Protein AF-A0A0B3AN43-F1 (afdb_monomer_lite)

Sequence (137 aa):
MLLEMVLGVILFTLIFIVIGFSWKNLSNFFHDNYSFFEFFFIILFFIEQLTFVMLVNFFPNRSELFISIFALIVITTASLQKMMMDRKDQRSSQLVTRYKDLVKQSYEGKEKIAKEHEDALEMIRSLKEGIKKSRKA

Foldseek 3Di:
DVVVVVVVVVVVVVVVVVCVVCVVVVLVVCQVPVVVVVVVLVVVVVVLVVVLVVCCVVCVVCNVVSVVVSVVVVVVSVVVNVVSVVVNVVVVVVVVVVVVVVVVVVVVVVVVVVVVVVVVVVVVVVVVVVVVVVVVD

Structure (mmCIF, N/CA/C/O backbone):
data_AF-A0A0B3AN43-F1
#
_entry.id   AF-A0A0B3AN43-F1
#
loop_
_atom_site.group_PDB
_atom_site.id
_atom_site.type_symbol
_atom_site.label_atom_id
_atom_site.label_alt_id
_atom_site.label_comp_id
_atom_site.label_asym_id
_atom_site.label_entity_id
_atom_site.label_seq_id
_atom_site.pdbx_PDB_ins_code
_atom_site.Cartn_x
_atom_site.Cartn_y
_atom_site.Cartn_z
_atom_site.occupancy
_atom_site.B_iso_or_equiv
_atom_site.auth_seq_id
_atom_site.auth_comp_id
_atom_site.auth_asym_id
_atom_site.auth_atom_id
_atom_site.pdbx_PDB_model_num
ATOM 1 N N . MET A 1 1 ? 26.756 23.730 -16.554 1.00 57.94 1 MET A N 1
ATOM 2 C CA . MET A 1 1 ? 26.934 22.494 -15.757 1.00 57.94 1 MET A CA 1
ATOM 3 C C . MET A 1 1 ? 26.564 22.656 -14.284 1.00 57.94 1 MET A C 1
ATOM 5 O O . MET A 1 1 ? 25.548 22.107 -13.895 1.00 57.94 1 MET A O 1
ATOM 9 N N . LEU A 1 2 ? 27.309 23.410 -13.461 1.00 52.91 2 LEU A N 1
ATOM 10 C CA . LEU A 1 2 ? 27.037 23.477 -12.009 1.00 52.91 2 LEU A CA 1
ATOM 11 C C . LEU A 1 2 ? 25.677 24.133 -11.682 1.00 52.91 2 LEU A C 1
ATOM 13 O O . LEU A 1 2 ? 24.936 23.636 -10.842 1.00 52.91 2 LEU A O 1
ATOM 17 N N . LEU A 1 3 ? 25.300 25.178 -12.430 1.00 55.03 3 LEU A N 1
ATOM 18 C CA . LEU A 1 3 ? 23.997 25.848 -12.307 1.00 55.03 3 LEU A CA 1
ATOM 19 C C . LEU A 1 3 ? 22.812 24.938 -12.691 1.00 55.03 3 LEU A C 1
ATOM 21 O O . LEU A 1 3 ? 21.775 24.965 -12.039 1.00 55.03 3 LEU A O 1
ATOM 25 N N . GLU A 1 4 ? 22.978 24.104 -13.722 1.00 59.09 4 GLU A N 1
ATOM 26 C CA . GLU A 1 4 ? 21.939 23.176 -14.195 1.00 59.09 4 GLU A CA 1
ATOM 27 C C . GLU A 1 4 ? 21.728 22.015 -13.219 1.00 59.09 4 GLU A C 1
ATOM 29 O O . GLU A 1 4 ? 20.592 21.608 -12.986 1.00 59.09 4 GLU A O 1
ATOM 34 N N . MET A 1 5 ? 22.799 21.532 -12.578 1.00 56.16 5 MET A N 1
ATOM 35 C CA . MET A 1 5 ? 22.686 20.546 -11.500 1.00 56.16 5 MET A CA 1
ATOM 36 C C . MET A 1 5 ? 21.967 21.126 -10.279 1.00 56.16 5 MET A C 1
ATOM 38 O O . MET A 1 5 ? 21.090 20.470 -9.722 1.00 56.16 5 MET A O 1
ATOM 42 N N . VAL A 1 6 ? 22.284 22.363 -9.883 1.00 61.12 6 VAL A N 1
ATOM 43 C CA . VAL A 1 6 ? 21.619 23.032 -8.751 1.00 61.12 6 VAL A CA 1
ATOM 44 C C . VAL A 1 6 ? 20.137 23.272 -9.047 1.00 61.12 6 VAL A C 1
ATOM 46 O O . VAL A 1 6 ? 19.292 22.974 -8.205 1.00 61.12 6 VAL A O 1
ATOM 49 N N . LEU A 1 7 ? 19.800 23.727 -10.258 1.00 60.84 7 LEU A N 1
ATOM 50 C CA . LEU A 1 7 ? 18.411 23.869 -10.704 1.00 60.84 7 LEU A CA 1
ATOM 51 C C . LEU A 1 7 ? 17.673 22.526 -10.713 1.00 60.84 7 LEU A C 1
ATOM 53 O O . LEU A 1 7 ? 16.540 22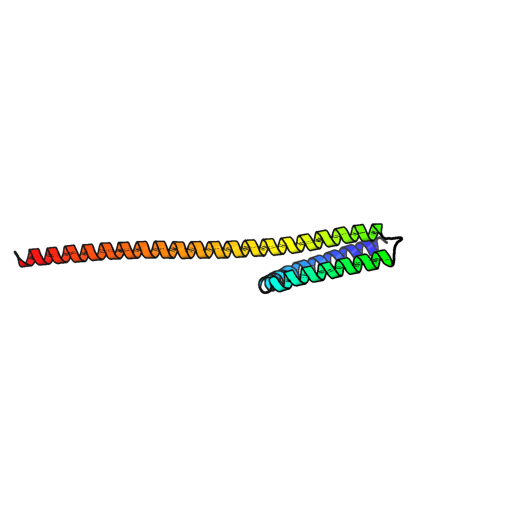.463 -10.243 1.00 60.84 7 LEU A O 1
ATOM 57 N N . GLY A 1 8 ? 18.320 21.449 -11.166 1.00 63.00 8 GLY A N 1
ATOM 58 C CA . GLY A 1 8 ? 17.754 20.100 -11.141 1.00 63.00 8 GLY A CA 1
ATOM 59 C C . GLY A 1 8 ? 17.449 19.606 -9.725 1.00 63.00 8 GLY A C 1
ATOM 60 O O . GLY A 1 8 ? 16.368 19.072 -9.481 1.00 63.00 8 GLY A O 1
ATOM 61 N N . VAL A 1 9 ? 18.353 19.844 -8.770 1.00 58.91 9 VAL A N 1
ATOM 62 C CA . VAL A 1 9 ? 18.154 19.466 -7.360 1.00 58.91 9 VAL A CA 1
ATOM 63 C C . VAL A 1 9 ? 17.027 20.280 -6.723 1.00 58.91 9 VAL A C 1
ATOM 65 O O . VAL A 1 9 ? 16.174 19.712 -6.040 1.00 58.91 9 VAL A O 1
ATOM 68 N N . ILE A 1 10 ? 16.961 21.589 -6.976 1.00 65.25 10 ILE A N 1
ATOM 69 C CA . ILE A 1 10 ? 15.887 22.451 -6.458 1.00 65.25 10 ILE A CA 1
ATOM 70 C C . ILE A 1 10 ? 14.530 22.031 -7.035 1.00 65.25 10 ILE A C 1
ATOM 72 O O . ILE A 1 10 ? 13.561 21.904 -6.284 1.00 65.25 10 ILE A O 1
ATOM 76 N N . LEU A 1 11 ? 14.464 21.748 -8.340 1.00 65.69 11 LEU A N 1
ATOM 77 C CA . LEU A 1 11 ? 13.243 21.295 -9.007 1.00 65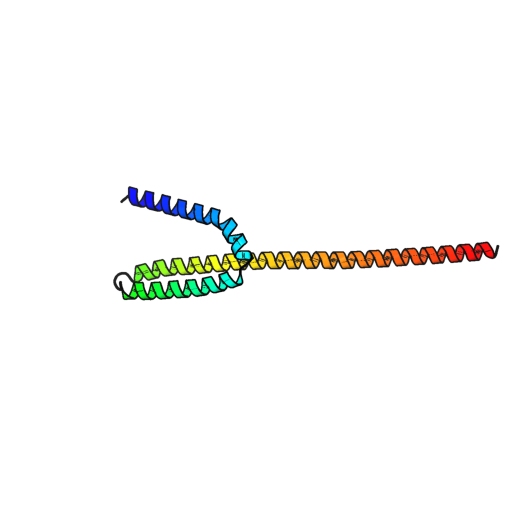.69 11 LEU A CA 1
ATOM 78 C C . LEU A 1 11 ? 12.780 19.935 -8.464 1.00 65.69 11 LEU A C 1
ATOM 80 O O . LEU A 1 11 ? 11.606 19.774 -8.139 1.00 65.69 11 LEU A O 1
ATOM 84 N N . PHE A 1 12 ? 13.701 18.981 -8.297 1.00 63.06 12 PHE A N 1
ATOM 85 C CA . PHE A 1 12 ? 13.406 17.668 -7.723 1.00 63.06 12 PHE A CA 1
ATOM 86 C C . PHE A 1 12 ? 12.883 17.784 -6.287 1.00 63.06 12 PHE A C 1
ATOM 88 O O . PHE A 1 12 ? 11.884 17.159 -5.942 1.00 63.06 12 PHE A O 1
ATOM 95 N N . THR A 1 13 ? 13.499 18.642 -5.470 1.00 58.78 13 THR A N 1
ATOM 96 C CA . THR A 1 13 ? 13.090 18.865 -4.075 1.00 58.78 13 THR A CA 1
ATOM 97 C C . THR A 1 13 ? 11.709 19.523 -3.994 1.00 58.78 13 THR A C 1
ATOM 99 O O . THR A 1 13 ? 10.875 19.100 -3.198 1.00 58.78 13 THR A O 1
ATOM 102 N N . LEU A 1 14 ? 11.422 20.506 -4.855 1.00 62.41 14 LEU A N 1
ATOM 103 C CA . LEU A 1 14 ? 10.102 21.139 -4.952 1.00 62.41 14 LEU A CA 1
ATOM 104 C C . LEU A 1 14 ? 9.018 20.145 -5.379 1.00 62.41 14 LEU A C 1
ATOM 106 O O . LEU A 1 14 ? 7.952 20.110 -4.767 1.00 62.41 14 LEU A O 1
ATOM 110 N N . ILE A 1 15 ? 9.301 19.298 -6.371 1.00 70.06 15 ILE A N 1
ATOM 111 C CA . ILE A 1 15 ? 8.395 18.226 -6.801 1.00 70.06 15 ILE A CA 1
ATOM 112 C C . ILE A 1 15 ? 8.139 17.258 -5.639 1.00 70.06 15 ILE A C 1
ATOM 114 O O . ILE A 1 15 ? 6.988 16.924 -5.364 1.00 70.06 15 ILE A O 1
ATOM 118 N N . PHE A 1 16 ? 9.179 16.870 -4.898 1.00 66.06 16 PHE A N 1
ATOM 119 C CA . PHE A 1 16 ? 9.056 15.974 -3.747 1.00 66.06 16 PHE A CA 1
ATOM 120 C C . PHE A 1 16 ? 8.209 16.579 -2.617 1.00 66.06 16 PHE A C 1
ATOM 122 O O . PHE A 1 16 ? 7.387 15.887 -2.018 1.00 66.06 16 PHE A O 1
ATOM 129 N N . ILE A 1 17 ? 8.352 17.882 -2.356 1.00 64.31 17 ILE A N 1
ATOM 130 C CA . ILE A 1 17 ? 7.547 18.616 -1.370 1.00 64.31 17 ILE A CA 1
ATOM 131 C C . ILE A 1 17 ? 6.082 18.681 -1.812 1.00 64.31 17 ILE A C 1
ATOM 133 O O . ILE A 1 17 ? 5.193 18.381 -1.017 1.00 64.31 17 ILE A O 1
ATOM 137 N N . VAL A 1 18 ? 5.808 19.015 -3.076 1.00 69.25 18 VAL A N 1
ATOM 138 C CA . VAL A 1 18 ? 4.438 19.077 -3.616 1.00 69.25 18 VAL A CA 1
ATOM 139 C C . VAL A 1 18 ? 3.766 17.705 -3.576 1.00 69.25 18 VAL A C 1
ATOM 141 O O . VAL A 1 18 ? 2.605 17.603 -3.168 1.00 69.25 18 VAL A O 1
ATOM 144 N N . ILE A 1 19 ? 4.497 16.644 -3.925 1.00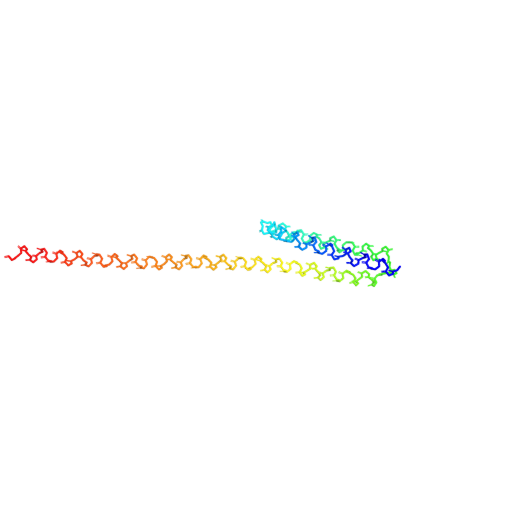 68.25 19 ILE A N 1
ATOM 145 C CA . ILE A 1 19 ? 4.028 15.259 -3.811 1.00 68.25 19 ILE A CA 1
ATOM 146 C C . ILE A 1 19 ? 3.769 14.909 -2.342 1.00 68.25 19 ILE A C 1
ATOM 148 O O . ILE A 1 19 ? 2.713 14.364 -2.036 1.00 68.25 19 ILE A O 1
ATOM 152 N N . GLY A 1 20 ? 4.666 15.275 -1.423 1.00 60.34 20 GLY A N 1
ATOM 153 C CA . GLY A 1 20 ? 4.521 15.028 0.014 1.00 60.34 20 GLY A CA 1
ATOM 154 C C . GLY A 1 20 ? 3.319 15.740 0.645 1.00 60.34 20 GLY A C 1
ATOM 155 O O . GLY A 1 20 ? 2.594 15.141 1.441 1.00 60.34 20 GLY A O 1
ATOM 156 N N . PHE A 1 21 ? 3.047 16.990 0.259 1.00 60.69 21 PHE A N 1
ATOM 157 C CA . PHE A 1 21 ? 1.854 17.722 0.698 1.00 60.69 21 PHE A CA 1
ATOM 158 C C . PHE A 1 21 ? 0.576 17.136 0.099 1.00 60.69 21 PHE A C 1
ATOM 160 O O . PHE A 1 21 ? -0.407 16.919 0.813 1.00 60.69 21 PHE A O 1
ATOM 167 N N . SER A 1 22 ? 0.610 16.806 -1.191 1.00 63.84 22 SER A N 1
ATOM 168 C CA . SER A 1 22 ? -0.513 16.167 -1.878 1.00 63.84 22 SER A CA 1
ATOM 169 C C . SER A 1 22 ? -0.776 14.755 -1.348 1.00 63.84 22 SER A C 1
ATOM 171 O O . SER A 1 22 ? -1.918 14.308 -1.379 1.00 63.84 22 SER A O 1
ATOM 173 N N . TRP A 1 23 ? 0.229 14.084 -0.770 1.00 62.44 23 TRP A N 1
ATOM 174 C CA . TRP A 1 23 ? 0.143 12.725 -0.228 1.00 62.44 23 TRP A CA 1
ATOM 175 C C . TRP A 1 23 ? -0.909 12.569 0.874 1.00 62.44 23 TRP A C 1
ATOM 177 O O . TRP A 1 23 ? -1.521 11.510 0.984 1.00 62.44 23 TRP A O 1
ATOM 187 N N . LYS A 1 24 ? -1.162 13.603 1.691 1.00 61.81 24 LYS A N 1
ATOM 188 C CA . LYS A 1 24 ? -2.222 13.547 2.718 1.00 61.81 24 LYS A CA 1
ATOM 189 C C . LYS A 1 24 ? -3.618 13.481 2.096 1.00 61.81 24 LYS A C 1
ATOM 191 O O . LYS A 1 24 ? -4.429 12.666 2.527 1.00 61.81 24 LYS A O 1
ATOM 196 N N . ASN A 1 25 ? -3.872 14.286 1.065 1.00 63.84 25 ASN A N 1
ATOM 197 C CA . ASN A 1 25 ? -5.137 14.245 0.329 1.00 63.84 25 ASN A CA 1
ATOM 198 C C . ASN A 1 25 ? -5.248 12.983 -0.529 1.00 63.84 25 ASN A C 1
ATOM 200 O O . ASN A 1 25 ? -6.303 12.351 -0.549 1.00 63.84 25 ASN A O 1
ATOM 204 N N . LEU A 1 26 ? -4.145 12.579 -1.165 1.00 63.47 26 LEU A N 1
ATOM 205 C CA . LEU A 1 26 ? -4.067 11.342 -1.931 1.00 63.47 26 LEU A CA 1
ATOM 206 C C . LEU A 1 26 ? -4.377 10.147 -1.027 1.00 63.47 26 LEU A C 1
ATOM 208 O O . LEU A 1 26 ? -5.219 9.342 -1.383 1.00 63.47 26 LEU A O 1
ATOM 212 N N . SER A 1 27 ? -3.783 10.052 0.170 1.00 63.50 27 SER A N 1
ATOM 213 C CA . SER A 1 27 ? -4.002 8.933 1.103 1.00 63.50 27 SER A CA 1
ATOM 214 C C . SER A 1 27 ? -5.470 8.759 1.485 1.00 63.50 27 SER A C 1
ATOM 216 O O . SER A 1 27 ? -5.931 7.626 1.578 1.00 63.50 27 SER A O 1
ATOM 218 N N . ASN A 1 28 ? -6.208 9.851 1.692 1.00 65.81 28 ASN A N 1
ATOM 219 C CA . ASN A 1 28 ? -7.639 9.769 1.980 1.00 65.81 28 ASN A CA 1
ATOM 220 C C . ASN A 1 28 ? -8.431 9.305 0.751 1.00 65.81 28 ASN A C 1
ATOM 222 O O . ASN A 1 28 ? -9.279 8.429 0.872 1.00 65.81 28 ASN A O 1
ATOM 226 N N . PHE A 1 29 ? -8.093 9.807 -0.438 1.00 63.38 29 PHE A N 1
ATOM 227 C CA . PHE A 1 29 ? -8.712 9.379 -1.694 1.00 63.38 29 PHE A CA 1
ATOM 228 C C . PHE A 1 29 ? -8.395 7.911 -2.058 1.00 63.38 29 PHE A C 1
ATOM 230 O O . PHE A 1 29 ? -9.259 7.179 -2.545 1.00 63.38 29 PHE A O 1
ATOM 237 N N . PHE A 1 30 ? -7.176 7.454 -1.753 1.00 63.47 30 PHE A N 1
ATOM 238 C CA . PHE A 1 30 ? -6.726 6.066 -1.887 1.00 63.47 30 PHE A CA 1
ATOM 239 C C . PHE A 1 30 ? -7.512 5.104 -0.996 1.00 63.47 30 PHE A C 1
ATOM 241 O O . PHE A 1 30 ? -7.688 3.941 -1.356 1.00 63.47 30 PHE A O 1
ATOM 248 N N . HIS A 1 31 ? -7.980 5.566 0.165 1.00 64.44 31 HIS A N 1
ATOM 249 C CA . HIS A 1 31 ? -8.698 4.715 1.108 1.00 64.44 31 HIS A CA 1
ATOM 250 C C . HIS A 1 31 ? -10.108 4.349 0.651 1.00 64.44 31 HIS A C 1
ATOM 252 O O . HIS A 1 31 ? -10.525 3.218 0.892 1.00 64.44 31 HIS A O 1
ATOM 258 N N . ASP A 1 32 ? -10.802 5.250 -0.038 1.00 67.38 32 ASP A N 1
ATOM 259 C CA . ASP A 1 32 ? -12.179 4.999 -0.474 1.00 67.38 32 ASP A CA 1
ATOM 260 C C . ASP A 1 32 ? -12.239 4.151 -1.756 1.00 67.38 32 ASP A C 1
ATOM 262 O O . ASP A 1 32 ? -13.236 3.483 -2.015 1.00 67.38 32 ASP A O 1
ATOM 266 N N . ASN A 1 33 ? -11.151 4.113 -2.535 1.00 72.94 33 ASN A N 1
ATOM 267 C CA . ASN A 1 33 ? -11.107 3.481 -3.859 1.00 72.94 33 ASN A CA 1
ATOM 268 C C . ASN A 1 33 ? -9.985 2.435 -3.988 1.00 72.94 33 ASN A C 1
ATOM 270 O O . ASN A 1 33 ? -9.354 2.318 -5.035 1.00 72.94 33 ASN A O 1
ATOM 274 N N . TYR A 1 34 ? -9.702 1.665 -2.934 1.00 71.25 34 TYR A N 1
ATOM 275 C CA . TYR A 1 34 ? -8.538 0.764 -2.896 1.00 71.25 34 TYR A CA 1
ATOM 276 C C . TYR A 1 34 ? -8.455 -0.200 -4.094 1.00 71.25 34 TYR A C 1
ATOM 278 O O . TYR A 1 34 ? -7.403 -0.315 -4.718 1.00 71.25 34 TYR A O 1
ATOM 286 N N . SER A 1 35 ? -9.565 -0.850 -4.460 1.00 72.38 35 SER A N 1
ATOM 287 C CA . SER A 1 35 ? -9.606 -1.784 -5.596 1.00 72.38 35 SER A CA 1
ATOM 288 C C . SER A 1 35 ? -9.293 -1.107 -6.934 1.00 72.38 35 SER A C 1
ATOM 290 O O . SER A 1 35 ? -8.655 -1.703 -7.797 1.00 72.38 35 SER A O 1
ATOM 292 N N . PHE A 1 36 ? -9.707 0.154 -7.102 1.00 72.44 36 PHE A N 1
ATOM 293 C CA . PHE A 1 36 ? -9.361 0.949 -8.280 1.00 72.44 36 PHE A CA 1
ATOM 294 C C . PHE A 1 36 ? -7.855 1.200 -8.341 1.00 72.44 36 PHE A C 1
ATOM 296 O O . PHE A 1 36 ? -7.257 1.117 -9.408 1.00 72.44 36 PHE A O 1
ATOM 303 N N . PHE A 1 37 ? -7.226 1.453 -7.195 1.00 72.50 37 PHE A N 1
ATOM 304 C CA . PHE A 1 37 ? -5.792 1.688 -7.143 1.00 72.50 37 PHE A CA 1
ATOM 305 C C . PHE A 1 37 ? -4.961 0.437 -7.373 1.00 72.50 37 PHE A C 1
ATOM 307 O O . PHE A 1 37 ? -3.971 0.504 -8.092 1.00 72.50 37 PHE A O 1
ATOM 314 N N . GLU A 1 38 ? -5.376 -0.707 -6.839 1.00 77.62 38 GLU A N 1
ATOM 315 C CA . GLU A 1 38 ? -4.731 -1.988 -7.130 1.00 77.62 38 GLU A CA 1
ATOM 316 C C . GLU A 1 38 ? -4.763 -2.292 -8.638 1.00 77.62 38 GLU A C 1
ATOM 318 O O . GLU A 1 38 ? -3.738 -2.619 -9.234 1.00 77.62 38 GLU A O 1
ATOM 323 N N . PHE A 1 39 ? -5.906 -2.053 -9.287 1.00 74.62 39 PHE A N 1
ATOM 324 C CA . PHE A 1 39 ? -6.037 -2.164 -10.739 1.00 74.62 39 PHE A CA 1
ATOM 325 C C . PHE A 1 39 ? -5.196 -1.125 -11.500 1.00 74.62 39 PHE A C 1
ATOM 327 O O . PHE A 1 39 ? -4.551 -1.449 -12.498 1.00 74.62 39 PHE A O 1
ATOM 334 N N . PHE A 1 40 ? -5.146 0.115 -11.011 1.00 75.50 40 PHE A N 1
ATOM 335 C CA . PHE A 1 40 ? -4.313 1.173 -11.577 1.00 75.50 40 PHE A CA 1
ATOM 336 C C . PHE A 1 40 ? -2.819 0.823 -11.528 1.00 75.50 40 PHE A C 1
ATOM 338 O O . PHE A 1 40 ? -2.131 1.029 -12.522 1.00 75.50 40 PHE A O 1
ATOM 345 N N . PHE A 1 41 ? -2.316 0.247 -10.429 1.00 81.25 41 PHE A N 1
ATOM 346 C CA . PHE A 1 41 ? -0.920 -0.199 -10.329 1.00 81.25 41 PHE A CA 1
ATOM 347 C C . PHE A 1 41 ? -0.594 -1.318 -11.318 1.00 81.25 41 PHE A C 1
ATOM 349 O O . PHE A 1 41 ? 0.483 -1.306 -11.908 1.00 81.25 41 PHE A O 1
ATOM 356 N N . ILE A 1 42 ? -1.527 -2.245 -11.552 1.00 82.75 42 ILE A N 1
ATOM 357 C CA . ILE A 1 42 ? -1.363 -3.281 -12.579 1.00 82.75 42 ILE A CA 1
ATOM 358 C C . ILE A 1 42 ? -1.214 -2.628 -13.958 1.00 82.75 42 ILE A C 1
ATOM 360 O O . ILE A 1 42 ? -0.268 -2.935 -14.682 1.00 82.75 42 ILE A O 1
ATOM 364 N N . ILE A 1 43 ? -2.101 -1.691 -14.312 1.00 76.62 43 ILE A N 1
ATOM 365 C CA . ILE A 1 43 ? -2.018 -0.954 -15.584 1.00 76.62 43 ILE A CA 1
ATOM 366 C C . ILE A 1 43 ? -0.700 -0.180 -15.687 1.00 76.62 43 ILE A C 1
ATOM 368 O O . ILE A 1 43 ? -0.039 -0.225 -16.723 1.00 76.62 43 ILE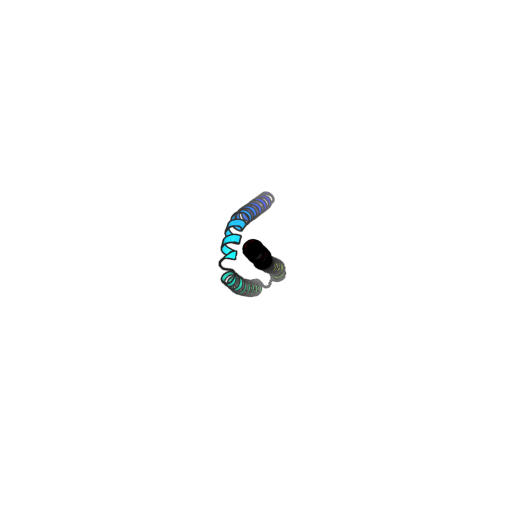 A O 1
ATOM 372 N N . LEU A 1 44 ? -0.308 0.513 -14.619 1.00 79.06 44 LEU A N 1
ATOM 373 C CA . LEU A 1 44 ? 0.919 1.298 -14.565 1.00 79.06 44 LEU A CA 1
ATOM 374 C C . LEU A 1 44 ? 2.151 0.411 -14.785 1.00 79.06 44 LEU A C 1
ATOM 376 O O . LEU A 1 44 ? 2.996 0.759 -15.603 1.00 79.06 44 LEU A O 1
ATOM 380 N N . PHE A 1 45 ? 2.198 -0.773 -14.170 1.00 84.44 45 PHE A N 1
ATOM 381 C CA . PHE A 1 45 ? 3.262 -1.751 -14.392 1.00 84.44 45 PHE A CA 1
ATOM 382 C C . PHE A 1 45 ? 3.326 -2.205 -15.858 1.00 84.44 45 PHE A C 1
ATOM 384 O O . PHE A 1 45 ? 4.403 -2.242 -16.445 1.00 84.44 45 PHE A O 1
ATOM 391 N N . PHE A 1 46 ? 2.188 -2.486 -16.500 1.00 81.12 46 PHE A N 1
ATOM 392 C CA . PHE A 1 46 ? 2.168 -2.819 -17.931 1.00 81.12 46 PHE A CA 1
ATOM 393 C C . PHE A 1 46 ? 2.705 -1.681 -18.810 1.00 81.12 46 PHE A C 1
ATOM 395 O O . PHE A 1 46 ? 3.473 -1.932 -19.741 1.00 81.12 46 PHE A O 1
ATOM 402 N N . ILE A 1 47 ? 2.331 -0.435 -18.511 1.00 76.00 47 ILE A N 1
ATOM 403 C CA . ILE A 1 47 ? 2.811 0.748 -19.238 1.00 76.00 47 ILE A CA 1
ATOM 404 C C . ILE A 1 47 ? 4.319 0.942 -19.033 1.00 76.00 47 ILE A C 1
ATOM 406 O O . ILE A 1 47 ? 5.034 1.218 -20.000 1.00 76.00 47 ILE A O 1
ATOM 410 N N . GLU A 1 48 ? 4.816 0.776 -17.807 1.00 77.88 48 GLU A N 1
ATOM 411 C CA . GLU A 1 48 ? 6.245 0.835 -17.482 1.00 77.88 48 GLU A CA 1
ATOM 412 C C . GLU A 1 48 ? 7.037 -0.199 -18.298 1.00 77.88 48 GLU A C 1
ATOM 414 O O . GLU A 1 48 ? 8.011 0.163 -18.964 1.00 77.88 48 GLU A O 1
ATOM 419 N N . GLN A 1 49 ? 6.589 -1.461 -18.320 1.00 86.56 49 GLN A N 1
ATOM 420 C CA . GLN A 1 49 ? 7.229 -2.537 -19.091 1.00 86.56 49 GLN A CA 1
ATOM 421 C C . GLN A 1 49 ? 7.222 -2.245 -20.597 1.00 86.56 49 GLN A C 1
ATOM 423 O O . GLN A 1 49 ? 8.246 -2.391 -21.265 1.00 86.56 49 GLN A O 1
ATOM 428 N N . LEU A 1 50 ? 6.090 -1.786 -21.142 1.00 79.75 50 LEU A N 1
ATOM 429 C CA . LEU A 1 50 ? 5.981 -1.437 -22.559 1.00 79.75 50 LEU A CA 1
ATOM 430 C C . LEU A 1 50 ? 6.930 -0.289 -22.926 1.00 79.75 50 LEU A C 1
ATOM 432 O O . LEU A 1 50 ? 7.618 -0.349 -23.945 1.00 79.75 50 LEU A O 1
ATOM 436 N N . THR A 1 51 ? 7.002 0.737 -22.077 1.00 74.94 51 THR A N 1
ATOM 437 C CA . THR A 1 51 ? 7.894 1.888 -22.267 1.00 74.94 51 THR A CA 1
ATOM 438 C C . THR A 1 51 ? 9.356 1.453 -22.247 1.00 74.94 51 THR A C 1
ATOM 440 O O . THR A 1 51 ? 10.134 1.878 -23.100 1.00 74.94 51 THR A O 1
ATOM 443 N N . PHE A 1 52 ? 9.730 0.568 -21.322 1.00 84.94 52 PHE A N 1
ATOM 444 C CA . PHE A 1 52 ? 11.079 0.019 -21.237 1.00 84.94 52 PHE A CA 1
ATOM 445 C C . PHE A 1 52 ? 11.467 -0.768 -22.494 1.00 84.94 52 PHE A C 1
ATOM 447 O O . PHE A 1 52 ? 12.515 -0.496 -23.083 1.00 84.94 52 PHE A O 1
ATOM 454 N N . VAL A 1 53 ? 10.605 -1.680 -22.956 1.00 89.62 53 VAL A N 1
ATOM 455 C CA . VAL A 1 53 ? 10.840 -2.462 -24.182 1.00 89.62 53 VAL A CA 1
ATOM 456 C C . VAL A 1 53 ? 11.017 -1.543 -25.390 1.00 89.62 53 VAL A C 1
ATOM 458 O O . VAL A 1 53 ? 11.955 -1.720 -26.168 1.00 89.62 53 VAL A O 1
ATOM 461 N N . MET A 1 54 ? 10.163 -0.526 -25.525 1.00 78.38 54 MET A N 1
ATOM 462 C CA . MET A 1 54 ? 10.275 0.461 -26.599 1.00 78.38 54 MET A CA 1
ATOM 463 C C . MET A 1 54 ? 11.607 1.219 -26.519 1.00 78.38 54 MET A C 1
ATOM 465 O O . MET A 1 54 ? 12.325 1.290 -27.514 1.00 78.38 54 MET A O 1
ATOM 469 N N . LEU A 1 55 ? 11.990 1.731 -25.345 1.00 77.25 55 LEU A N 1
ATOM 470 C CA . LEU A 1 55 ? 13.238 2.482 -25.166 1.00 77.25 55 LEU A CA 1
ATOM 471 C C . LEU A 1 55 ? 14.485 1.655 -25.491 1.00 77.25 55 LEU A C 1
ATOM 473 O O . LEU A 1 55 ? 15.372 2.147 -26.190 1.00 77.25 55 LEU A O 1
ATOM 477 N N . VAL A 1 56 ? 14.549 0.404 -25.032 1.00 90.19 56 VAL A N 1
ATOM 478 C CA . VAL A 1 56 ? 15.681 -0.489 -25.323 1.00 90.19 56 VAL A CA 1
ATOM 479 C C . VAL A 1 56 ? 15.758 -0.814 -26.815 1.00 90.19 56 VAL A C 1
ATOM 481 O O . VAL A 1 56 ? 16.855 -0.845 -27.368 1.00 90.19 56 VAL A O 1
ATOM 484 N N . ASN A 1 57 ? 14.613 -0.991 -27.482 1.00 90.00 57 ASN A N 1
ATOM 485 C CA . ASN A 1 57 ? 14.563 -1.268 -28.917 1.00 90.00 57 ASN A CA 1
ATOM 486 C C . ASN A 1 57 ? 14.978 -0.054 -29.774 1.00 90.00 57 ASN A C 1
ATOM 488 O O . ASN A 1 57 ? 15.705 -0.207 -30.751 1.00 90.00 57 ASN A O 1
ATOM 492 N N . PHE A 1 58 ? 14.559 1.162 -29.404 1.00 87.25 58 PHE A N 1
ATOM 493 C CA . PHE A 1 58 ? 14.920 2.385 -30.137 1.00 87.25 58 PHE A CA 1
ATOM 494 C C . PHE A 1 58 ? 16.360 2.850 -29.883 1.00 87.25 58 PHE A C 1
ATOM 496 O O . PHE A 1 58 ? 16.966 3.479 -30.750 1.00 87.25 58 PHE A O 1
ATOM 503 N N . PHE A 1 59 ? 16.922 2.553 -28.710 1.00 90.00 59 PHE A N 1
ATOM 504 C CA . PHE A 1 59 ? 18.234 3.047 -28.287 1.00 90.00 59 PHE A CA 1
ATOM 505 C C . PHE A 1 59 ? 19.120 1.917 -27.731 1.00 90.00 59 PHE A C 1
ATOM 507 O O . PHE A 1 59 ? 19.519 1.959 -26.561 1.00 90.00 59 PHE A O 1
ATOM 514 N N . PRO A 1 60 ? 19.504 0.930 -28.563 1.00 91.56 60 PRO A N 1
ATOM 515 C CA . PRO A 1 60 ? 20.239 -0.254 -28.110 1.00 91.56 60 PRO A CA 1
ATOM 516 C C . PRO A 1 60 ? 21.594 0.090 -27.471 1.00 91.56 60 PRO A C 1
ATOM 518 O O . PRO A 1 60 ? 22.003 -0.547 -26.503 1.00 91.56 60 PRO A O 1
ATOM 521 N N . ASN A 1 61 ? 22.243 1.165 -27.933 1.00 94.81 61 ASN A N 1
ATOM 522 C CA . ASN A 1 61 ? 23.539 1.636 -27.423 1.00 94.81 61 ASN A CA 1
ATOM 523 C C . ASN A 1 61 ? 23.478 2.224 -25.998 1.00 94.81 61 ASN A C 1
ATOM 525 O O . ASN A 1 61 ? 24.516 2.559 -25.435 1.00 94.81 61 ASN A O 1
ATOM 529 N N . ARG A 1 62 ? 22.282 2.418 -25.427 1.00 90.62 62 ARG A N 1
ATOM 530 C CA . ARG A 1 62 ? 22.078 2.952 -24.066 1.00 90.62 62 ARG A CA 1
ATOM 531 C C . ARG A 1 62 ? 21.264 2.004 -23.179 1.00 90.62 62 ARG A C 1
ATOM 533 O O . ARG A 1 62 ? 20.750 2.426 -22.144 1.00 90.62 62 ARG A O 1
ATOM 540 N N . SER A 1 63 ? 21.144 0.738 -23.573 1.00 90.25 63 SER A N 1
ATOM 541 C CA . SER A 1 63 ? 20.338 -0.274 -22.881 1.00 90.25 63 SER A CA 1
ATOM 542 C C . SER A 1 63 ? 20.711 -0.433 -21.402 1.00 90.25 63 SER A C 1
ATOM 544 O O . SER A 1 63 ? 19.818 -0.451 -20.561 1.00 90.25 63 SER A O 1
ATOM 546 N N . GLU A 1 64 ? 22.003 -0.439 -21.059 1.00 93.12 64 GLU A N 1
ATOM 547 C CA . GLU A 1 64 ? 22.490 -0.548 -19.671 1.00 93.12 64 GLU A CA 1
ATOM 548 C C . GLU A 1 64 ? 21.967 0.571 -18.755 1.00 93.12 64 GLU A C 1
ATOM 550 O O . GLU A 1 64 ? 21.550 0.327 -17.616 1.00 93.12 64 GLU A O 1
ATOM 555 N N . LEU A 1 65 ? 21.934 1.805 -19.266 1.00 89.12 65 LEU A N 1
ATOM 556 C CA . LEU A 1 65 ? 21.407 2.954 -18.536 1.00 89.12 65 LEU A CA 1
ATOM 557 C C . LEU A 1 65 ? 19.898 2.806 -18.323 1.00 89.12 65 LEU A C 1
ATOM 559 O O . LEU A 1 65 ? 19.412 3.035 -17.214 1.00 89.12 65 LEU A O 1
ATOM 563 N N . PHE A 1 66 ? 19.156 2.391 -19.353 1.00 84.81 66 PHE A N 1
ATOM 564 C CA . PHE A 1 66 ? 17.713 2.189 -19.230 1.00 84.81 66 PHE A CA 1
ATOM 565 C C . PHE A 1 66 ? 17.367 1.053 -18.277 1.00 84.81 66 PHE A C 1
ATOM 567 O O . PHE A 1 66 ? 16.446 1.218 -17.488 1.00 84.81 66 PHE A O 1
ATOM 574 N N . ILE A 1 67 ? 18.121 -0.050 -18.283 1.00 92.88 67 ILE A N 1
ATOM 575 C CA . ILE A 1 67 ? 17.952 -1.157 -17.329 1.00 92.88 67 ILE A CA 1
ATOM 576 C C . ILE A 1 67 ? 18.119 -0.650 -15.892 1.00 92.88 67 ILE A C 1
ATOM 578 O O . ILE A 1 67 ? 17.297 -0.949 -15.028 1.00 92.88 67 ILE A O 1
ATOM 582 N N . SER A 1 68 ? 19.150 0.159 -15.642 1.00 92.00 68 SER A N 1
ATOM 583 C CA . SER A 1 68 ? 19.436 0.691 -14.305 1.00 92.00 68 SER A CA 1
ATOM 584 C C . SER A 1 68 ? 18.338 1.638 -13.808 1.00 92.00 68 SER A C 1
ATOM 586 O O . SER A 1 68 ? 17.870 1.513 -12.676 1.00 92.00 68 SER A O 1
ATOM 588 N N . ILE A 1 69 ? 17.883 2.564 -14.660 1.00 82.19 69 ILE A N 1
ATOM 589 C CA . ILE A 1 69 ? 16.774 3.476 -14.332 1.00 82.19 69 ILE A CA 1
ATOM 590 C C . ILE A 1 69 ? 15.476 2.691 -14.131 1.00 82.19 69 ILE A C 1
ATOM 592 O O . ILE A 1 69 ? 14.728 2.956 -13.192 1.00 82.19 69 ILE A O 1
ATOM 596 N N . PHE A 1 70 ? 15.224 1.702 -14.984 1.00 86.00 70 PHE A N 1
ATOM 597 C CA . PHE A 1 70 ? 14.035 0.871 -14.916 1.00 86.00 70 PHE A CA 1
ATOM 598 C C . PHE A 1 70 ? 13.956 0.083 -13.606 1.00 86.00 70 PHE A C 1
ATOM 600 O O . PHE A 1 70 ? 12.914 0.086 -12.955 1.00 86.00 70 PHE A O 1
ATOM 607 N N . ALA A 1 71 ? 15.067 -0.511 -13.162 1.00 92.44 71 ALA A N 1
ATOM 608 C CA . ALA A 1 71 ? 15.132 -1.191 -11.871 1.00 92.44 71 ALA A CA 1
ATOM 609 C C . ALA A 1 71 ? 14.762 -0.254 -10.708 1.00 92.44 71 ALA A C 1
ATOM 611 O O . ALA A 1 71 ? 14.015 -0.645 -9.811 1.00 92.44 71 ALA A O 1
ATOM 612 N N . LEU A 1 72 ? 15.232 0.997 -10.741 1.00 91.31 72 LEU A N 1
ATOM 613 C CA . LEU A 1 72 ? 14.913 1.993 -9.718 1.00 91.31 72 LEU A CA 1
ATOM 614 C C . LEU A 1 72 ? 13.419 2.354 -9.712 1.00 91.31 72 LEU A C 1
ATOM 616 O O . LEU A 1 72 ? 12.811 2.432 -8.642 1.00 91.31 72 LEU A O 1
ATOM 620 N N . ILE A 1 73 ? 12.824 2.536 -10.895 1.00 80.69 73 ILE A N 1
ATOM 621 C CA . ILE A 1 73 ? 11.386 2.795 -11.054 1.00 80.69 73 ILE A CA 1
ATOM 622 C C . ILE A 1 73 ? 10.576 1.620 -10.497 1.00 80.69 73 ILE A C 1
ATOM 624 O O . ILE A 1 73 ? 9.759 1.827 -9.605 1.00 80.69 73 ILE A O 1
ATOM 628 N N . VAL A 1 74 ? 10.871 0.385 -10.916 1.00 88.12 74 VAL A N 1
ATOM 629 C CA . VAL A 1 74 ? 10.152 -0.821 -10.470 1.00 88.12 74 VAL A CA 1
ATOM 630 C C . VAL A 1 74 ? 10.221 -0.998 -8.952 1.00 88.12 74 VAL A C 1
ATOM 632 O O . VAL A 1 74 ? 9.198 -1.244 -8.313 1.00 88.12 74 VAL A O 1
ATOM 635 N N . ILE A 1 75 ? 11.403 -0.836 -8.347 1.00 91.50 75 ILE A N 1
ATOM 636 C CA . ILE A 1 75 ? 11.564 -0.941 -6.888 1.00 91.50 75 ILE A CA 1
ATOM 637 C C . ILE A 1 75 ? 10.754 0.146 -6.173 1.00 91.50 75 ILE A C 1
ATOM 639 O O . ILE A 1 75 ? 10.135 -0.121 -5.138 1.00 91.50 75 ILE A O 1
ATOM 643 N N . THR A 1 76 ? 10.724 1.360 -6.722 1.00 87.06 76 THR A N 1
ATOM 644 C CA . THR A 1 76 ? 9.966 2.479 -6.152 1.00 87.06 76 THR A CA 1
ATOM 645 C C . THR A 1 76 ? 8.465 2.214 -6.238 1.00 87.06 76 THR A C 1
ATOM 647 O O . THR A 1 76 ? 7.776 2.302 -5.222 1.00 87.06 76 THR A O 1
ATOM 650 N N . THR A 1 77 ? 7.962 1.806 -7.405 1.00 85.12 77 THR A N 1
ATOM 651 C CA . THR A 1 77 ? 6.551 1.466 -7.632 1.00 85.12 77 THR A CA 1
ATOM 652 C C . THR A 1 77 ? 6.101 0.326 -6.713 1.00 85.12 77 THR A C 1
ATOM 654 O O . THR A 1 77 ? 5.089 0.458 -6.022 1.00 85.12 77 THR A O 1
ATOM 657 N N . ALA A 1 78 ? 6.896 -0.743 -6.589 1.00 87.94 78 ALA A N 1
ATOM 658 C CA . ALA A 1 78 ? 6.613 -1.853 -5.676 1.00 87.94 78 ALA A CA 1
ATOM 659 C C . ALA A 1 78 ? 6.603 -1.418 -4.197 1.00 87.94 78 ALA A C 1
ATOM 661 O O . ALA A 1 78 ? 5.746 -1.846 -3.421 1.00 87.94 78 ALA A O 1
ATOM 662 N N . SER A 1 79 ? 7.525 -0.535 -3.801 1.00 89.12 79 SER A N 1
ATOM 663 C CA . SER A 1 79 ? 7.590 -0.005 -2.432 1.00 89.12 79 SER A CA 1
ATOM 664 C C . SER A 1 79 ? 6.377 0.866 -2.098 1.00 89.12 79 SER A C 1
ATOM 666 O O . SER A 1 79 ? 5.823 0.759 -1.002 1.00 89.12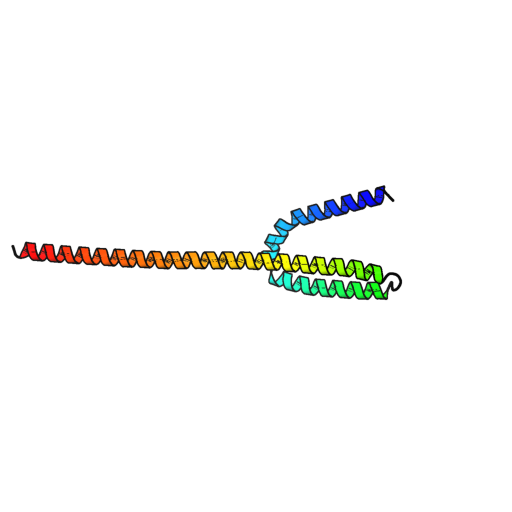 79 SER A O 1
ATOM 668 N N . LEU A 1 80 ? 5.923 1.692 -3.046 1.00 83.69 80 LEU A N 1
ATOM 669 C CA . LEU A 1 80 ? 4.717 2.509 -2.897 1.00 83.69 80 LEU A CA 1
ATOM 670 C C . LEU A 1 80 ? 3.463 1.637 -2.777 1.00 83.69 80 LEU A C 1
ATOM 672 O O . LEU A 1 80 ? 2.655 1.859 -1.872 1.00 83.69 80 LEU A O 1
ATOM 676 N N . GLN A 1 81 ? 3.333 0.613 -3.625 1.00 85.12 81 GLN A N 1
ATOM 677 C CA . GLN A 1 81 ? 2.221 -0.335 -3.563 1.00 85.12 81 GLN A CA 1
ATOM 678 C C . GLN A 1 81 ? 2.181 -1.064 -2.212 1.00 85.12 81 GLN A C 1
ATOM 680 O O . GLN A 1 81 ? 1.127 -1.122 -1.574 1.00 85.12 81 GLN A O 1
ATOM 685 N N . LYS A 1 82 ? 3.329 -1.556 -1.725 1.00 85.69 82 LYS A N 1
ATOM 686 C CA . LYS A 1 82 ? 3.424 -2.206 -0.410 1.00 85.69 82 LYS A CA 1
ATOM 687 C C . LYS A 1 82 ? 3.024 -1.264 0.725 1.00 85.69 82 LYS A C 1
ATOM 689 O O . LYS A 1 82 ? 2.204 -1.631 1.560 1.00 85.69 82 LYS A O 1
ATOM 694 N N . MET A 1 83 ? 3.538 -0.033 0.727 1.00 82.88 83 MET A N 1
ATOM 695 C CA . MET A 1 83 ? 3.198 0.960 1.752 1.00 82.88 83 MET A CA 1
ATOM 696 C C . MET A 1 83 ? 1.690 1.251 1.797 1.00 82.88 83 MET A C 1
ATOM 698 O O . MET A 1 83 ? 1.125 1.465 2.872 1.00 82.88 83 MET A O 1
ATOM 702 N N . MET A 1 84 ? 1.020 1.263 0.643 1.00 79.12 84 MET A N 1
ATOM 703 C CA . MET A 1 84 ? -0.432 1.430 0.579 1.00 79.12 84 MET A CA 1
ATOM 704 C C . MET A 1 84 ? -1.189 0.227 1.148 1.00 79.12 84 MET A C 1
ATOM 706 O O . MET A 1 84 ? -2.177 0.419 1.863 1.00 79.12 84 MET A O 1
ATOM 710 N N . MET A 1 85 ? -0.720 -0.991 0.876 1.00 80.94 85 MET A N 1
ATOM 711 C CA . MET A 1 85 ? -1.307 -2.219 1.414 1.00 80.94 85 MET A CA 1
ATOM 712 C C . MET A 1 85 ? -1.160 -2.296 2.939 1.00 80.94 85 MET A C 1
ATOM 714 O O . MET A 1 85 ? -2.147 -2.518 3.639 1.00 80.94 85 MET A O 1
ATOM 718 N N . ASP A 1 86 ? 0.020 -1.973 3.470 1.00 81.44 86 ASP A N 1
ATOM 719 C CA . ASP A 1 86 ? 0.276 -1.971 4.915 1.00 81.44 86 ASP A CA 1
ATOM 720 C C . ASP A 1 86 ? -0.659 -0.993 5.659 1.00 81.44 86 ASP A C 1
ATOM 722 O O . ASP A 1 86 ? -1.162 -1.291 6.746 1.00 81.44 86 ASP A O 1
ATOM 726 N N . ARG A 1 87 ? -0.972 0.169 5.061 1.00 75.44 87 ARG A N 1
ATOM 727 C CA . ARG A 1 87 ? -1.940 1.123 5.637 1.00 75.44 87 ARG A CA 1
ATOM 728 C C . ARG A 1 87 ? -3.371 0.584 5.658 1.00 75.44 87 ARG A C 1
ATOM 730 O O . ARG A 1 87 ? -4.110 0.862 6.606 1.00 75.44 87 ARG A O 1
ATOM 737 N N . LYS A 1 88 ? -3.783 -0.169 4.633 1.00 76.56 88 LYS A N 1
ATOM 738 C CA . LYS A 1 88 ? -5.094 -0.839 4.604 1.00 76.56 88 LYS A CA 1
ATOM 739 C C . LYS A 1 88 ? -5.186 -1.875 5.722 1.00 76.56 88 LYS A C 1
ATOM 741 O O . LYS A 1 88 ? -6.176 -1.881 6.458 1.00 76.56 88 LYS A O 1
ATOM 746 N N . ASP A 1 89 ? -4.151 -2.691 5.887 1.00 78.94 89 ASP A N 1
ATOM 747 C CA . ASP A 1 89 ? -4.123 -3.751 6.895 1.00 78.94 89 ASP A CA 1
ATOM 748 C C . ASP A 1 89 ? -4.168 -3.185 8.316 1.00 78.94 89 ASP A C 1
ATOM 750 O O . ASP A 1 89 ? -4.945 -3.658 9.150 1.00 78.94 89 ASP A O 1
ATOM 754 N N . GLN A 1 90 ? -3.438 -2.096 8.580 1.00 79.25 90 GLN A N 1
ATOM 755 C CA . GLN A 1 90 ? -3.512 -1.385 9.860 1.00 79.25 90 GLN A CA 1
ATOM 756 C C . GLN A 1 90 ? -4.932 -0.904 10.174 1.00 79.25 90 GLN A C 1
ATOM 758 O O . GLN A 1 90 ? -5.421 -1.098 11.288 1.00 79.25 90 GLN A O 1
ATOM 763 N N . ARG A 1 91 ? -5.628 -0.309 9.199 1.00 74.75 91 ARG A N 1
ATOM 764 C CA . ARG A 1 91 ? -6.995 0.192 9.402 1.00 74.75 91 ARG A CA 1
ATOM 765 C C . ARG A 1 91 ? -8.005 -0.938 9.585 1.00 74.75 91 ARG A C 1
ATOM 767 O O . ARG A 1 91 ? -8.878 -0.840 10.446 1.00 74.75 91 ARG A O 1
ATOM 774 N N . SER A 1 92 ? -7.878 -2.015 8.815 1.00 74.50 92 SER A N 1
ATOM 775 C CA . SER A 1 92 ? -8.709 -3.212 8.978 1.00 74.50 92 SER A CA 1
ATOM 776 C C . SER A 1 92 ? -8.533 -3.808 10.379 1.00 74.50 92 SER A C 1
ATOM 778 O O . SER A 1 92 ? -9.510 -4.058 11.083 1.00 74.50 92 SER A O 1
ATOM 780 N N . SER A 1 93 ? -7.288 -3.909 10.850 1.00 78.75 93 SER A N 1
ATOM 781 C CA . SER A 1 93 ? -6.964 -4.377 12.201 1.00 78.75 93 SER A CA 1
ATOM 782 C C . SER A 1 93 ? -7.547 -3.475 13.301 1.00 78.75 93 SER A C 1
ATOM 784 O O . SER A 1 93 ? -8.110 -3.969 14.283 1.00 78.75 93 SER A O 1
ATOM 786 N N . GLN A 1 94 ? -7.512 -2.150 13.119 1.00 84.31 94 GLN A N 1
ATOM 787 C CA . GLN A 1 94 ? -8.152 -1.200 14.037 1.00 84.31 94 GLN A CA 1
ATOM 788 C C . GLN A 1 94 ? -9.674 -1.369 14.084 1.00 84.31 94 GLN A C 1
ATOM 790 O O . GLN A 1 94 ? -10.260 -1.340 15.166 1.00 84.31 94 GLN A O 1
ATOM 795 N N . LEU A 1 95 ? -10.321 -1.566 12.931 1.00 83.00 95 LEU A N 1
ATOM 796 C CA . LEU A 1 95 ? -11.762 -1.819 12.864 1.00 83.00 95 LEU A CA 1
ATOM 797 C C . LEU A 1 95 ? -12.124 -3.129 13.564 1.00 83.00 95 LEU A C 1
ATOM 799 O O . LEU A 1 95 ? -13.035 -3.143 14.389 1.00 83.00 95 LEU A O 1
ATOM 803 N N . VAL A 1 96 ? -11.385 -4.208 13.300 1.00 86.00 96 VAL A N 1
ATOM 804 C CA . VAL A 1 96 ? -11.585 -5.506 13.961 1.00 86.00 96 VAL A CA 1
ATOM 805 C C . VAL A 1 96 ? -11.404 -5.385 15.473 1.00 86.00 96 VAL A C 1
ATOM 807 O O . VAL A 1 96 ? -12.209 -5.928 16.227 1.00 86.00 96 VAL A O 1
ATOM 810 N N . THR A 1 97 ? -10.396 -4.640 15.929 1.00 89.25 97 THR A N 1
ATOM 811 C CA . THR A 1 97 ? -10.176 -4.382 17.359 1.00 89.25 97 THR A CA 1
ATOM 812 C C . THR A 1 97 ? -11.360 -3.635 17.972 1.00 89.25 97 THR A C 1
ATOM 814 O O . THR A 1 97 ? -11.911 -4.092 18.968 1.00 89.25 97 THR A O 1
ATOM 817 N N . ARG A 1 98 ? -11.851 -2.568 17.325 1.00 87.56 98 ARG A N 1
ATOM 818 C CA . ARG A 1 98 ? -13.046 -1.848 17.796 1.00 87.56 98 ARG A CA 1
ATOM 819 C C . ARG A 1 98 ? -14.285 -2.735 17.873 1.00 87.56 98 ARG A C 1
ATOM 821 O O . ARG A 1 98 ? -15.035 -2.641 18.838 1.00 87.56 98 ARG A O 1
ATOM 828 N N . TYR A 1 99 ? -14.515 -3.590 16.877 1.00 86.81 99 TYR A N 1
ATOM 829 C CA . TYR A 1 99 ? -15.639 -4.525 16.916 1.00 86.81 99 TYR A CA 1
ATOM 830 C C . TYR A 1 99 ? -15.496 -5.539 18.053 1.00 86.81 99 TYR A C 1
ATOM 832 O O . TYR A 1 99 ? -16.483 -5.822 18.727 1.00 86.81 99 TYR A O 1
ATOM 840 N N . LYS A 1 100 ? -14.284 -6.046 18.316 1.00 89.25 100 LYS A N 1
ATOM 841 C CA . LYS A 1 100 ? -14.025 -6.915 19.474 1.00 89.25 100 LYS A CA 1
ATOM 842 C C . LYS A 1 100 ? -14.333 -6.207 20.793 1.00 89.25 100 LYS A C 1
ATOM 844 O O . LYS A 1 100 ? -14.993 -6.804 21.639 1.00 89.25 100 LYS A O 1
ATOM 849 N N . ASP A 1 101 ? -13.924 -4.951 20.942 1.00 91.62 101 ASP A N 1
ATOM 850 C CA . ASP A 1 101 ? -14.183 -4.167 22.154 1.00 91.62 101 ASP A CA 1
ATOM 851 C C . ASP A 1 101 ? -15.682 -3.910 22.359 1.00 91.62 101 ASP A C 1
ATOM 853 O O . ASP A 1 101 ? -16.193 -4.100 23.461 1.00 91.62 101 ASP A O 1
ATOM 857 N N . LEU A 1 102 ? -16.414 -3.560 21.296 1.00 89.94 102 LEU A N 1
ATOM 858 C CA . LEU A 1 102 ? -17.869 -3.372 21.350 1.00 89.94 102 LEU A CA 1
ATOM 859 C C . LEU A 1 102 ? -18.607 -4.664 21.713 1.00 89.94 102 LEU A C 1
ATOM 861 O O . LEU A 1 102 ? -19.534 -4.650 22.522 1.00 89.94 102 LEU A O 1
ATOM 865 N N . VAL A 1 103 ? -18.192 -5.794 21.137 1.00 8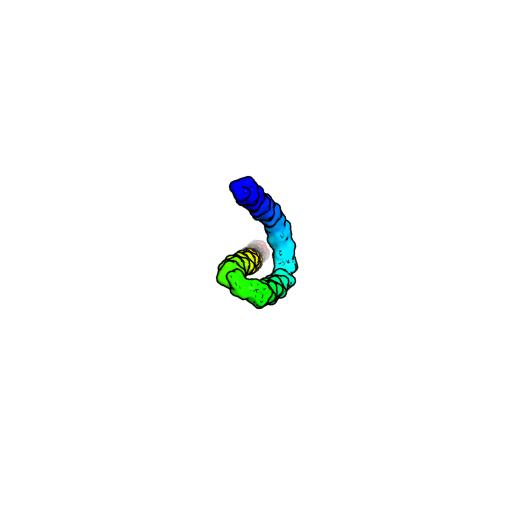9.81 103 VAL A N 1
ATOM 866 C CA . VAL A 1 103 ? -18.758 -7.106 21.472 1.00 89.81 103 VAL A CA 1
ATOM 867 C C . VAL A 1 103 ? -18.481 -7.441 22.935 1.00 89.81 103 VAL A C 1
ATOM 869 O O . VAL A 1 103 ? -19.399 -7.848 23.644 1.00 89.81 103 VAL A O 1
ATOM 872 N N . LYS A 1 104 ? -17.253 -7.214 23.412 1.00 90.31 104 LYS A N 1
ATOM 873 C CA . LYS A 1 104 ? -16.879 -7.427 24.814 1.00 90.31 104 LYS A CA 1
ATOM 874 C C . LYS A 1 104 ? -17.731 -6.577 25.761 1.00 90.31 104 LYS A C 1
ATOM 876 O O . LYS A 1 104 ? -18.323 -7.126 26.684 1.00 90.31 104 LYS A O 1
ATOM 881 N N . GLN A 1 105 ? -17.885 -5.283 25.474 1.00 89.31 105 GLN A N 1
ATOM 882 C CA . GLN A 1 105 ? -18.758 -4.389 26.244 1.00 89.31 105 GLN A CA 1
ATOM 883 C C . GLN A 1 105 ? -20.218 -4.856 26.245 1.00 89.31 105 GLN A C 1
ATOM 885 O O . GLN A 1 105 ? -20.898 -4.765 27.264 1.00 89.31 105 GLN A O 1
ATOM 890 N N . SER A 1 106 ? -20.712 -5.385 25.122 1.00 87.56 106 SER A N 1
ATOM 891 C CA . SER A 1 106 ? -22.071 -5.926 25.046 1.00 87.56 106 SER A CA 1
ATOM 892 C C . SER A 1 106 ? -22.257 -7.159 25.937 1.00 87.56 106 SER A C 1
ATOM 894 O O . SER A 1 106 ? -23.287 -7.273 26.601 1.00 87.56 106 SER A O 1
ATOM 896 N N . TYR A 1 107 ? -21.273 -8.063 25.991 1.00 88.00 107 TYR A N 1
ATOM 897 C CA . TYR A 1 107 ? -21.311 -9.224 26.885 1.00 88.00 107 TYR A CA 1
ATOM 898 C C . TYR A 1 107 ? -21.232 -8.821 28.361 1.00 88.00 107 TYR A C 1
ATOM 900 O O . TYR A 1 107 ? -22.071 -9.265 29.140 1.00 88.00 107 TYR A O 1
ATOM 908 N N . GLU A 1 108 ? -20.305 -7.932 28.725 1.00 89.81 108 GLU A N 1
ATOM 909 C CA . GLU A 1 108 ? -20.180 -7.410 30.096 1.00 89.81 108 GLU A CA 1
ATOM 910 C C . GLU A 1 108 ? -21.467 -6.696 30.544 1.00 89.81 108 GLU A C 1
ATOM 912 O O . GLU A 1 108 ? -21.946 -6.893 31.661 1.00 89.81 108 GLU A O 1
ATOM 917 N N . GLY A 1 109 ? -22.086 -5.917 29.652 1.00 86.00 109 GLY A N 1
ATOM 918 C CA . GLY A 1 109 ? -23.376 -5.281 29.908 1.00 86.00 109 GLY A CA 1
ATOM 919 C C . GLY A 1 109 ? -24.498 -6.294 30.146 1.00 86.00 109 GLY A C 1
ATOM 920 O O . GLY A 1 109 ? -25.280 -6.132 31.080 1.00 86.00 109 GLY A O 1
ATOM 921 N N . LYS A 1 110 ? -24.566 -7.367 29.346 1.00 87.31 110 LYS A N 1
ATOM 922 C CA . LYS A 1 110 ? -25.556 -8.442 29.532 1.00 87.31 110 LYS A CA 1
ATOM 923 C C . LYS A 1 110 ? -25.368 -9.187 30.849 1.00 87.31 110 LYS A C 1
ATOM 925 O O . LYS A 1 110 ? -26.359 -9.479 31.509 1.00 87.31 110 LYS A O 1
ATOM 930 N N . GLU A 1 111 ? -24.130 -9.479 31.233 1.00 88.44 111 GLU A N 1
ATOM 931 C CA . GLU A 1 111 ? -23.822 -10.144 32.502 1.00 88.44 111 GLU A CA 1
ATOM 932 C C . GLU A 1 111 ? -24.230 -9.273 33.694 1.00 88.44 111 GLU A C 1
ATOM 934 O O . GLU A 1 111 ? -24.883 -9.750 34.621 1.00 88.44 111 GLU A O 1
ATOM 939 N N . LYS A 1 112 ? -23.944 -7.968 33.626 1.00 89.00 112 LYS A N 1
ATOM 940 C CA . LYS A 1 112 ? -24.375 -7.012 34.647 1.00 89.00 112 LYS A CA 1
ATOM 941 C C . LYS A 1 112 ? -25.900 -6.954 34.772 1.00 89.00 112 LYS A C 1
ATOM 943 O O . LYS A 1 112 ? -26.412 -7.021 35.883 1.00 89.00 112 LYS A O 1
ATOM 948 N N . ILE A 1 113 ? -26.619 -6.893 33.649 1.00 87.75 113 ILE A N 1
ATOM 949 C CA . ILE A 1 113 ? -28.091 -6.899 33.633 1.00 87.75 113 ILE A CA 1
ATOM 950 C C . ILE A 1 113 ? -28.645 -8.209 34.207 1.00 87.75 113 ILE A C 1
ATOM 952 O O . ILE A 1 113 ? -29.610 -8.185 34.965 1.00 87.75 113 ILE A O 1
ATOM 956 N N . ALA A 1 114 ? -28.046 -9.354 33.865 1.00 88.56 114 ALA A N 1
ATOM 957 C CA . ALA A 1 114 ? -28.464 -10.649 34.397 1.00 88.56 114 ALA A CA 1
ATOM 958 C C . ALA A 1 114 ? -28.310 -10.704 35.923 1.00 88.56 114 ALA A C 1
ATOM 960 O O . ALA A 1 114 ? -29.224 -11.150 36.613 1.00 88.56 114 ALA A O 1
ATOM 961 N N . LYS A 1 115 ? -27.196 -10.177 36.442 1.00 91.50 115 LYS A N 1
ATOM 962 C CA . LYS A 1 115 ? -26.937 -10.092 37.879 1.00 91.50 115 LYS A CA 1
ATOM 963 C C . LYS A 1 115 ? -27.911 -9.152 38.594 1.00 91.50 115 LYS A C 1
ATOM 965 O O . LYS A 1 115 ? -28.514 -9.543 39.583 1.00 91.50 115 LYS A O 1
ATOM 970 N N . GLU A 1 116 ? -28.144 -7.956 38.050 1.00 89.94 116 GLU A N 1
ATOM 971 C CA . GLU A 1 116 ? -29.135 -7.010 38.592 1.00 89.94 116 GLU A CA 1
ATOM 972 C C . GLU A 1 116 ? -30.553 -7.611 38.611 1.00 89.94 116 GLU A C 1
ATOM 974 O O . GLU A 1 116 ? -31.326 -7.381 39.543 1.00 89.94 116 GLU A O 1
ATOM 979 N N . HIS A 1 117 ? -30.899 -8.414 37.601 1.00 89.75 117 HIS A N 1
ATOM 980 C CA . HIS A 1 117 ? -32.176 -9.122 37.548 1.00 89.75 117 HIS A CA 1
ATOM 981 C C . HIS A 1 117 ? -32.274 -10.236 38.605 1.00 89.75 117 HIS A C 1
ATOM 983 O O . HIS A 1 117 ? -33.342 -10.439 39.186 1.00 89.75 117 HIS A O 1
ATOM 989 N N . GLU A 1 118 ? -31.187 -10.964 38.866 1.00 93.25 118 GLU A N 1
ATOM 990 C CA . GLU A 1 118 ? -31.122 -11.978 39.925 1.00 93.25 118 GLU A CA 1
ATOM 991 C C . GLU A 1 118 ? -31.282 -11.345 41.317 1.00 93.25 118 GLU A C 1
ATOM 993 O O . GLU A 1 118 ? -32.156 -11.767 42.080 1.00 93.25 118 GLU A O 1
ATOM 998 N N . ASP A 1 119 ? -30.558 -10.255 41.588 1.00 93.62 119 ASP A N 1
ATOM 999 C CA . ASP A 1 119 ? -30.650 -9.490 42.839 1.00 93.62 119 ASP A CA 1
ATOM 1000 C C . ASP A 1 119 ? -32.082 -8.954 43.070 1.00 93.62 119 ASP A C 1
ATOM 1002 O O . ASP A 1 119 ? -32.634 -9.028 44.174 1.00 93.62 119 ASP A O 1
ATOM 1006 N N . ALA A 1 120 ? -32.738 -8.450 42.016 1.00 91.56 120 ALA A N 1
ATOM 1007 C CA . ALA A 1 120 ? -34.119 -7.969 42.086 1.00 91.56 120 ALA A CA 1
ATOM 1008 C C . ALA A 1 120 ? -35.120 -9.096 42.400 1.00 91.56 120 ALA A C 1
ATOM 1010 O O . ALA A 1 120 ? -36.049 -8.906 43.193 1.00 91.56 120 ALA A O 1
ATOM 1011 N N . LEU A 1 121 ? -34.939 -10.283 41.810 1.00 93.75 121 LEU A N 1
ATOM 1012 C CA . LEU A 1 121 ? -35.768 -11.453 42.111 1.00 93.75 121 LEU A CA 1
ATOM 1013 C C . LEU A 1 121 ? -35.602 -11.909 43.563 1.00 93.75 121 LEU A C 1
ATOM 1015 O O . LEU A 1 121 ? -36.591 -12.278 44.207 1.00 93.75 121 LEU A O 1
ATOM 1019 N N . GLU A 1 122 ? -34.383 -11.864 44.095 1.00 94.62 122 GLU A N 1
ATOM 1020 C CA . GLU A 1 122 ? -34.104 -12.207 45.488 1.00 94.62 122 GLU A CA 1
ATOM 1021 C C . GLU A 1 122 ? -34.746 -11.202 46.458 1.00 94.62 122 GLU A C 1
ATOM 1023 O O . GLU A 1 122 ? -35.391 -11.596 47.438 1.00 94.62 122 GLU A O 1
ATOM 1028 N N . MET A 1 123 ? -34.697 -9.907 46.135 1.00 91.38 123 MET A N 1
ATOM 1029 C CA . MET A 1 123 ? -35.390 -8.861 46.892 1.00 91.38 123 MET A CA 1
ATOM 1030 C C . MET A 1 123 ? -36.916 -9.058 46.884 1.00 91.38 123 MET A C 1
ATOM 1032 O O . MET A 1 123 ? -37.563 -8.981 47.930 1.00 91.38 123 MET A O 1
ATOM 1036 N N . ILE A 1 124 ? -37.512 -9.384 45.732 1.00 93.12 124 ILE A N 1
ATOM 1037 C CA . ILE A 1 124 ? -38.950 -9.689 45.639 1.00 93.12 124 ILE A CA 1
ATOM 1038 C C . ILE A 1 124 ? -39.301 -10.924 46.479 1.00 93.12 124 ILE A C 1
ATOM 1040 O O . ILE A 1 124 ? -40.334 -10.945 47.159 1.00 93.12 124 ILE A O 1
ATOM 1044 N N . ARG A 1 125 ? -38.458 -11.964 46.453 1.00 93.81 125 ARG A N 1
ATOM 1045 C CA . ARG A 1 125 ? -38.670 -13.191 47.231 1.00 93.81 125 ARG A CA 1
ATOM 1046 C C . ARG A 1 125 ? -38.633 -12.903 48.735 1.00 93.81 125 ARG A C 1
ATOM 1048 O O . ARG A 1 125 ? -39.558 -13.317 49.435 1.00 93.81 125 ARG A O 1
ATOM 1055 N N . SER A 1 126 ? -37.643 -12.151 49.216 1.00 93.44 126 SER A N 1
ATOM 1056 C CA . SER A 1 126 ? -37.523 -11.793 50.637 1.00 93.44 126 SER A CA 1
ATOM 1057 C C . SER A 1 126 ? -38.686 -10.915 51.125 1.00 93.44 126 SER A C 1
ATOM 1059 O O . SER A 1 126 ? -39.261 -11.190 52.181 1.00 93.44 126 SER A O 1
ATOM 1061 N N . LEU A 1 127 ? -39.133 -9.940 50.324 1.00 91.94 127 LEU A N 1
ATOM 1062 C CA . LEU A 1 127 ? -40.330 -9.136 50.612 1.00 91.94 127 LEU A CA 1
ATOM 1063 C C . LEU A 1 127 ? -41.590 -10.002 50.729 1.00 91.94 127 LEU A C 1
ATOM 1065 O O . LEU A 1 127 ? -42.375 -9.850 51.669 1.00 91.94 127 LEU A O 1
ATOM 1069 N N . LYS A 1 128 ? -41.786 -10.942 49.799 1.00 91.06 128 LYS A N 1
ATOM 1070 C CA . LYS A 1 128 ? -42.946 -11.844 49.800 1.00 91.06 128 LYS A CA 1
ATOM 1071 C C . LYS A 1 128 ? -42.970 -12.737 51.043 1.00 91.06 128 LYS A C 1
ATOM 1073 O O . LYS A 1 128 ? -44.042 -12.972 51.608 1.00 91.06 128 LYS A O 1
ATOM 1078 N N . GLU A 1 129 ? -41.813 -13.216 51.490 1.00 90.75 129 GLU A N 1
ATOM 1079 C CA . GLU A 1 129 ? -41.690 -13.978 52.736 1.00 90.75 129 GLU A CA 1
ATOM 1080 C C . GLU A 1 129 ? -41.953 -13.122 53.979 1.00 90.75 129 GLU A C 1
ATOM 1082 O O . GLU A 1 129 ? -42.680 -13.566 54.873 1.00 90.75 129 GLU A O 1
ATOM 1087 N N . GLY A 1 130 ? -41.445 -11.886 54.013 1.00 88.50 130 GLY A N 1
ATOM 1088 C CA . GLY A 1 130 ? -41.716 -10.919 55.080 1.00 88.50 130 GLY A CA 1
ATOM 1089 C C . GLY A 1 130 ? -43.210 -10.620 55.234 1.00 88.50 130 GLY A C 1
ATOM 1090 O O . GLY A 1 130 ? -43.757 -10.741 56.332 1.00 88.50 130 GLY A O 1
ATOM 1091 N N . ILE A 1 131 ? -43.908 -10.347 54.126 1.00 87.81 131 ILE A N 1
ATOM 1092 C CA . ILE A 1 131 ? -45.367 -10.128 54.111 1.00 87.81 131 ILE A CA 1
ATOM 1093 C C . ILE A 1 131 ? -46.113 -11.373 54.610 1.00 87.81 131 ILE A C 1
ATOM 1095 O O . ILE A 1 131 ? -47.060 -11.268 55.391 1.00 87.81 131 ILE A O 1
ATOM 1099 N N . LYS A 1 132 ? -45.693 -12.572 54.188 1.00 86.00 132 LYS A N 1
ATOM 1100 C CA . LYS A 1 132 ? -46.320 -13.832 54.612 1.00 86.00 132 LYS A CA 1
ATOM 1101 C C . LYS A 1 132 ? -46.142 -14.093 56.110 1.00 86.00 132 LYS A C 1
ATOM 1103 O O . LYS A 1 132 ? -47.069 -14.610 56.727 1.00 86.00 132 LYS A O 1
ATOM 1108 N N . LYS A 1 133 ? -44.988 -13.746 56.689 1.00 82.00 133 LYS A N 1
ATOM 1109 C CA . LYS A 1 133 ? -44.758 -13.801 58.142 1.00 82.00 133 LYS A CA 1
ATOM 1110 C C . LYS A 1 133 ? -45.620 -12.779 58.882 1.00 82.00 133 LYS A C 1
ATOM 1112 O O . LYS A 1 133 ? -46.294 -13.161 59.827 1.00 82.00 133 LYS A O 1
ATOM 1117 N N . SER A 1 134 ? -45.679 -11.534 58.408 1.00 77.44 134 SER A N 1
ATOM 1118 C CA . SER A 1 134 ? -46.483 -10.473 59.034 1.00 77.44 134 SER A CA 1
ATOM 1119 C C . SER A 1 134 ? -47.992 -10.730 58.996 1.00 77.44 134 SER A C 1
ATOM 1121 O O . SER A 1 134 ? -48.690 -10.244 59.870 1.00 77.44 134 SER A O 1
ATOM 1123 N N . ARG A 1 135 ? -48.512 -11.473 58.010 1.00 75.44 135 ARG A N 1
ATOM 1124 C CA . ARG A 1 135 ? -49.930 -11.888 57.960 1.00 75.44 135 ARG A CA 1
ATOM 1125 C C . ARG A 1 135 ? -50.278 -13.071 58.870 1.00 75.44 135 ARG A C 1
ATOM 1127 O O . ARG A 1 135 ? -51.453 -13.397 58.994 1.00 75.44 135 ARG A O 1
ATOM 1134 N N . LYS A 1 136 ? -49.272 -13.777 59.390 1.00 70.12 136 LYS A N 1
ATOM 1135 C CA . LYS A 1 136 ? -49.435 -14.953 60.260 1.00 70.12 136 LYS A CA 1
ATOM 1136 C C . LYS A 1 136 ? -49.156 -14.654 61.737 1.00 70.12 136 LYS A C 1
ATOM 1138 O O . LYS A 1 136 ? -49.379 -15.545 62.552 1.00 70.12 136 LYS A O 1
ATOM 1143 N N . ALA A 1 137 ? -48.624 -13.472 62.036 1.00 59.12 137 ALA A N 1
ATOM 1144 C CA . ALA A 1 137 ? -48.491 -12.918 63.380 1.00 59.12 137 ALA A CA 1
ATOM 1145 C C . ALA A 1 137 ? -49.744 -12.101 63.708 1.00 59.12 137 ALA A C 1
ATOM 1147 O O . ALA A 1 137 ? -50.151 -12.128 64.886 1.00 59.12 137 ALA A O 1
#

pLDDT: mean 79.69, std 11.36, range [52.91, 94.81]

Radius of gyration: 33.22 Å; chains: 1; bounding box: 77×41×94 Å

Secondary structure (DSSP, 8-state):
-HHHHHHHHHHHHHHHHHHHHHHHHHHHHHHHTHHHHHHHHHHHHHHHHHHHHHHHHH-GGGHHHHHHHHHHHHHHHHHHHHHHHHHHHHHHHHHHHHHHHHHHHHHHHHHHHHHHHHHHHHHHHHHHHHHHHHTT-